Protein AF-A0A2N5Q2V2-F1 (afdb_monomer)

Mean predicted aligned error: 9.13 Å

Secondary structure (DSSP, 8-state):
--EEEHHHHHHHHHHHHTSPP--HHHHHHHHHHHHHHHHHHHHHHHTT-SEEEPTT-----S----------

Radius of gyration: 17.24 Å; Cα contacts (8 Å, |Δi|>4): 43; chains: 1; bounding box: 32×40×40 Å

Sequence (72 aa):
MKRLTINQIEKFIQTLESTERVNGYSEQQKLHAIACLENYRMELEYQGRKSVKIKGAINGPENLEHDGRTSH

Structure (mmCIF, N/CA/C/O backbone):
data_AF-A0A2N5Q2V2-F1
#
_entry.id   AF-A0A2N5Q2V2-F1
#
loop_
_atom_site.group_PDB
_atom_site.id
_atom_site.type_symbol
_atom_site.label_atom_id
_atom_site.label_alt_id
_atom_site.label_comp_id
_atom_site.label_asym_id
_atom_site.label_entity_id
_atom_site.label_seq_id
_atom_site.pdbx_PDB_ins_code
_atom_site.Cartn_x
_atom_site.Cartn_y
_atom_site.Cartn_z
_atom_site.occupancy
_atom_site.B_iso_or_equiv
_atom_site.auth_seq_id
_atom_site.auth_comp_id
_atom_site.auth_asym_id
_atom_site.auth_atom_id
_atom_site.pdbx_PDB_model_num
ATOM 1 N N . MET A 1 1 ? -15.466 -10.548 9.491 1.00 80.38 1 MET A N 1
ATOM 2 C CA . MET A 1 1 ? -15.572 -9.536 8.428 1.00 80.38 1 MET A CA 1
ATOM 3 C C . MET A 1 1 ? -14.174 -9.029 8.142 1.00 80.38 1 MET A C 1
ATOM 5 O O . MET A 1 1 ? -13.530 -8.526 9.062 1.00 80.38 1 MET A O 1
ATOM 9 N N . LYS A 1 2 ? -13.689 -9.200 6.911 1.00 92.75 2 LYS A N 1
ATOM 10 C CA . LYS A 1 2 ? -12.311 -8.844 6.548 1.00 92.75 2 LYS A CA 1
ATOM 11 C C . LYS A 1 2 ? -12.112 -7.323 6.567 1.00 92.75 2 LYS A C 1
ATOM 13 O O . LYS A 1 2 ? -13.029 -6.555 6.258 1.00 92.75 2 LYS A O 1
ATOM 18 N N . ARG A 1 3 ? -10.914 -6.884 6.950 1.00 95.56 3 ARG A N 1
ATOM 19 C CA . ARG A 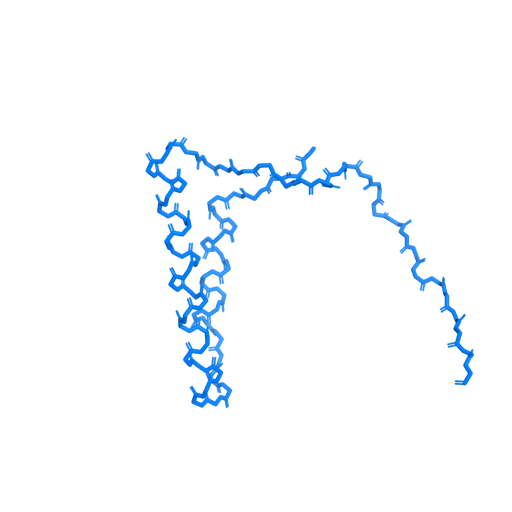1 3 ? -10.526 -5.469 7.019 1.00 95.56 3 ARG A CA 1
ATOM 20 C C . ARG A 1 3 ? -9.189 -5.261 6.320 1.00 95.56 3 ARG A C 1
ATOM 22 O O . ARG A 1 3 ? -8.364 -6.168 6.343 1.00 95.56 3 ARG A O 1
ATOM 29 N N . LEU A 1 4 ? -9.008 -4.078 5.744 1.00 96.38 4 LEU A N 1
ATOM 30 C CA . LEU A 1 4 ? -7.719 -3.577 5.272 1.00 96.38 4 LEU A CA 1
ATOM 31 C C . LEU A 1 4 ? -7.147 -2.656 6.354 1.00 96.38 4 LEU A C 1
ATOM 33 O O . LEU A 1 4 ? -7.803 -1.681 6.729 1.00 96.38 4 LEU A O 1
ATOM 37 N N . THR A 1 5 ? -5.980 -2.989 6.895 1.00 98.00 5 THR A N 1
ATOM 38 C CA . THR A 1 5 ? -5.295 -2.209 7.938 1.00 98.00 5 THR A CA 1
ATOM 39 C C . THR A 1 5 ? -4.225 -1.294 7.348 1.00 98.00 5 THR A C 1
ATOM 41 O O . THR A 1 5 ? -3.712 -1.561 6.263 1.00 98.00 5 THR A O 1
ATOM 44 N N . ILE A 1 6 ? -3.852 -0.242 8.084 1.00 98.06 6 ILE A N 1
ATOM 45 C CA . ILE A 1 6 ? -2.726 0.637 7.721 1.00 98.06 6 ILE A CA 1
ATOM 46 C C . ILE A 1 6 ? -1.438 -0.174 7.505 1.00 98.06 6 ILE A C 1
ATOM 48 O O . ILE A 1 6 ? -0.837 -0.068 6.442 1.00 98.06 6 ILE A O 1
ATOM 52 N N . ASN A 1 7 ? -1.093 -1.090 8.419 1.00 97.75 7 ASN A N 1
ATOM 53 C CA . ASN A 1 7 ? 0.081 -1.959 8.251 1.00 97.75 7 ASN A CA 1
ATOM 54 C C . ASN A 1 7 ? 0.046 -2.819 6.981 1.00 97.75 7 ASN A C 1
ATOM 56 O O . ASN A 1 7 ? 1.096 -3.181 6.460 1.00 97.75 7 ASN A O 1
ATOM 60 N N . GLN A 1 8 ? -1.133 -3.222 6.499 1.00 98.12 8 GLN A N 1
ATOM 61 C CA . GLN A 1 8 ? -1.216 -3.957 5.233 1.0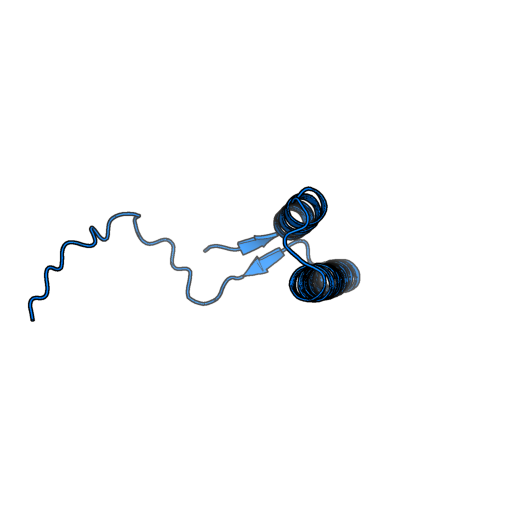0 98.12 8 GLN A CA 1
ATOM 62 C C . GLN A 1 8 ? -0.887 -3.045 4.046 1.00 98.12 8 GLN A C 1
ATOM 64 O O . GLN A 1 8 ? -0.205 -3.489 3.129 1.00 98.12 8 GLN A O 1
ATOM 69 N N . ILE A 1 9 ? -1.314 -1.778 4.085 1.00 98.31 9 ILE A N 1
ATOM 70 C CA . ILE A 1 9 ? -0.976 -0.770 3.070 1.00 98.31 9 ILE A CA 1
ATOM 71 C C . ILE A 1 9 ? 0.531 -0.477 3.090 1.00 98.31 9 ILE A C 1
ATOM 73 O O . ILE A 1 9 ? 1.163 -0.520 2.039 1.00 98.31 9 ILE A O 1
ATOM 77 N N . GLU A 1 10 ? 1.125 -0.283 4.271 1.00 98.25 10 GLU A N 1
ATOM 78 C CA . GLU A 1 10 ? 2.579 -0.096 4.433 1.00 98.25 10 GLU A CA 1
ATOM 79 C C . GLU A 1 10 ? 3.374 -1.267 3.849 1.00 98.25 10 GLU A C 1
ATOM 81 O O . GLU A 1 10 ? 4.327 -1.065 3.102 1.00 98.25 10 GLU A O 1
ATOM 86 N N . LYS A 1 11 ? 2.948 -2.506 4.126 1.00 98.56 11 LYS A N 1
ATOM 87 C CA . LYS A 1 11 ? 3.589 -3.700 3.561 1.00 98.56 11 LYS A CA 1
ATOM 88 C C . LYS A 1 11 ? 3.485 -3.753 2.038 1.00 98.56 11 LYS A C 1
ATOM 90 O O . LYS A 1 11 ? 4.439 -4.185 1.396 1.00 98.56 11 LYS A O 1
ATOM 95 N N . PHE A 1 12 ? 2.365 -3.326 1.447 1.00 98.25 12 PHE A N 1
ATOM 96 C CA . PHE A 1 12 ? 2.251 -3.239 -0.012 1.00 98.25 12 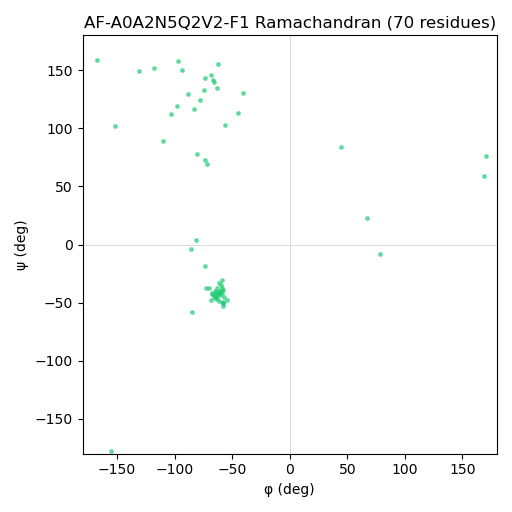PHE A CA 1
ATOM 97 C C . PHE A 1 12 ? 3.214 -2.205 -0.592 1.00 98.25 12 PHE A C 1
ATOM 99 O O . PHE A 1 12 ? 3.897 -2.516 -1.563 1.00 98.25 12 PHE A O 1
ATOM 106 N N . ILE A 1 13 ? 3.312 -1.025 0.023 1.00 98.56 13 ILE A N 1
ATOM 107 C CA . ILE A 1 13 ? 4.248 0.030 -0.389 1.00 98.56 13 ILE A CA 1
ATOM 108 C C . ILE A 1 13 ? 5.689 -0.494 -0.347 1.00 98.56 13 ILE A C 1
ATOM 110 O O . ILE A 1 13 ? 6.353 -0.506 -1.378 1.00 98.56 13 ILE A O 1
ATOM 114 N N . GLN A 1 14 ? 6.121 -1.057 0.785 1.00 98.62 14 GLN A N 1
ATOM 115 C CA . GLN A 1 14 ? 7.462 -1.642 0.945 1.00 98.62 14 GLN A CA 1
ATOM 116 C C . GLN A 1 14 ? 7.743 -2.770 -0.063 1.00 98.62 14 GLN A C 1
ATOM 118 O O . GLN A 1 14 ? 8.852 -2.910 -0.582 1.00 98.62 14 GLN A O 1
ATOM 123 N N . THR A 1 15 ? 6.731 -3.587 -0.370 1.00 98.50 15 THR A N 1
ATOM 124 C CA . THR A 1 15 ? 6.862 -4.646 -1.380 1.00 98.50 15 THR A CA 1
ATOM 125 C C . THR A 1 15 ? 7.079 -4.038 -2.766 1.00 98.50 15 THR A C 1
ATOM 127 O O . THR A 1 15 ? 7.971 -4.473 -3.483 1.00 98.50 15 THR A O 1
ATOM 130 N N . LEU A 1 16 ? 6.320 -3.003 -3.140 1.00 98.00 16 LEU A N 1
ATOM 131 C CA . LEU A 1 16 ? 6.501 -2.316 -4.420 1.00 98.00 16 LEU A CA 1
ATOM 132 C C . LEU A 1 16 ? 7.870 -1.631 -4.509 1.00 98.00 16 LEU A C 1
ATOM 134 O O . LEU A 1 16 ? 8.540 -1.758 -5.531 1.00 98.00 16 LEU A O 1
ATOM 138 N N . GLU A 1 17 ? 8.318 -0.963 -3.449 1.00 98.00 17 GLU A N 1
ATOM 139 C CA . GLU A 1 17 ? 9.633 -0.309 -3.385 1.00 98.00 17 GLU A CA 1
ATOM 140 C C . GLU A 1 17 ? 10.802 -1.292 -3.539 1.00 98.00 17 GLU A C 1
ATOM 142 O O . GLU A 1 17 ? 11.814 -0.944 -4.144 1.00 98.00 17 GLU A O 1
ATOM 147 N N . SER A 1 18 ? 10.654 -2.526 -3.047 1.00 98.12 18 SER A N 1
ATOM 148 C CA . SER A 1 18 ? 11.692 -3.567 -3.122 1.00 98.12 18 SER A CA 1
ATOM 149 C C . SER A 1 18 ? 11.699 -4.376 -4.425 1.00 98.12 18 SER A C 1
ATOM 151 O O . SER A 1 18 ? 12.583 -5.209 -4.623 1.00 98.12 18 SER A O 1
ATOM 153 N N . THR A 1 19 ? 10.744 -4.141 -5.329 1.00 97.88 19 THR A N 1
ATOM 154 C CA . THR A 1 19 ? 10.713 -4.825 -6.631 1.00 97.88 19 THR A CA 1
ATOM 155 C C . THR A 1 19 ? 11.784 -4.302 -7.583 1.00 97.88 19 THR A C 1
ATOM 157 O O . THR A 1 19 ? 12.055 -3.098 -7.650 1.00 97.88 19 THR A O 1
ATOM 160 N N . GLU A 1 20 ? 12.350 -5.212 -8.377 1.00 97.50 20 GLU A N 1
ATOM 161 C CA . GLU A 1 20 ? 13.251 -4.853 -9.468 1.00 97.50 20 GLU A CA 1
ATOM 162 C C . GLU A 1 20 ? 12.554 -3.992 -10.531 1.00 97.50 20 GLU A C 1
ATOM 164 O O . GLU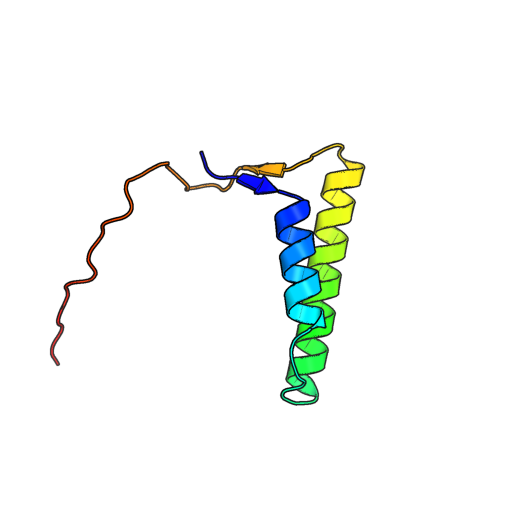 A 1 20 ? 11.333 -4.023 -10.718 1.00 97.50 20 GLU A O 1
ATOM 169 N N . ARG A 1 21 ? 13.353 -3.215 -11.261 1.00 97.00 21 ARG A N 1
ATOM 170 C CA . ARG A 1 21 ? 12.851 -2.393 -12.359 1.00 97.00 21 ARG A CA 1
ATOM 171 C C . ARG A 1 21 ? 12.603 -3.260 -13.592 1.00 97.00 21 ARG A C 1
ATOM 173 O O . ARG A 1 21 ? 13.537 -3.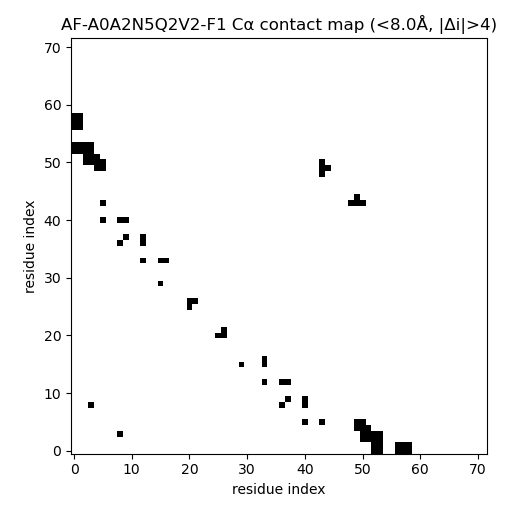850 -14.119 1.00 97.00 21 ARG A O 1
ATOM 180 N N . VAL A 1 22 ? 11.378 -3.230 -14.118 1.00 96.25 22 VAL A N 1
ATOM 181 C CA . VAL A 1 22 ? 11.023 -3.930 -15.369 1.00 96.25 22 VAL A CA 1
ATOM 182 C C . VAL A 1 22 ? 11.350 -3.077 -16.604 1.00 96.25 22 VAL A C 1
ATOM 184 O O . VAL A 1 22 ? 12.124 -3.486 -17.462 1.00 96.25 22 VAL A O 1
ATOM 187 N N . ASN A 1 23 ? 10.787 -1.868 -16.716 1.00 97.00 23 ASN A N 1
ATOM 188 C CA . ASN A 1 23 ? 11.124 -0.885 -17.753 1.00 97.00 23 ASN A CA 1
ATOM 189 C C . ASN A 1 23 ? 10.797 0.551 -17.290 1.00 97.00 23 ASN A C 1
ATOM 191 O O . ASN A 1 23 ? 10.403 0.771 -16.150 1.00 97.00 23 ASN A O 1
ATOM 195 N N . GLY A 1 24 ? 11.009 1.562 -18.141 1.00 96.31 24 GLY A N 1
ATOM 196 C CA . GLY A 1 24 ? 10.744 2.964 -17.782 1.00 96.31 24 GLY A CA 1
ATOM 197 C C . GLY A 1 24 ? 9.271 3.276 -17.503 1.00 96.31 24 GLY A C 1
ATOM 198 O O . GLY A 1 24 ? 8.968 3.916 -16.501 1.00 96.31 24 GLY A O 1
ATOM 199 N N . TYR A 1 25 ? 8.365 2.790 -18.351 1.00 97.38 25 TYR A N 1
ATOM 200 C CA . TYR A 1 25 ? 6.931 3.043 -18.215 1.00 97.38 25 TYR A CA 1
ATOM 201 C C . TYR A 1 25 ? 6.346 2.351 -16.981 1.00 97.38 25 TYR A C 1
ATOM 203 O O . TYR A 1 25 ? 5.662 2.983 -16.180 1.00 97.38 25 TYR A O 1
ATOM 211 N N . SER A 1 26 ? 6.658 1.067 -16.783 1.00 96.94 26 SER A N 1
ATOM 212 C CA . SER A 1 26 ? 6.206 0.312 -15.612 1.00 96.94 26 SER A CA 1
ATOM 213 C C . SER A 1 26 ? 6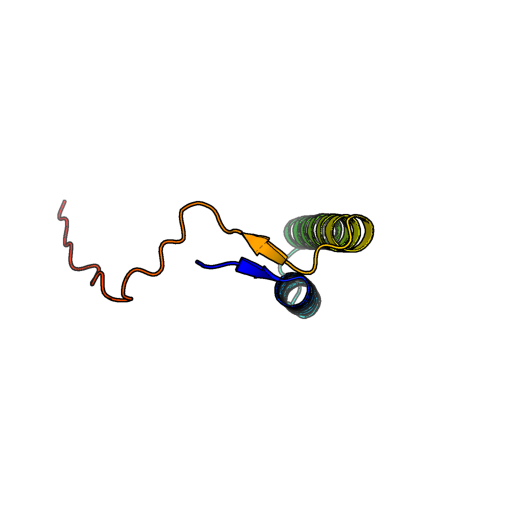.700 0.939 -14.313 1.00 96.94 26 SER A C 1
ATOM 215 O O . SER A 1 26 ? 5.992 0.916 -13.315 1.00 96.94 26 SER A O 1
ATOM 217 N N . GLU A 1 27 ? 7.903 1.516 -14.325 1.00 98.12 27 GLU A N 1
ATOM 218 C CA . GLU A 1 27 ? 8.485 2.134 -13.139 1.00 98.12 27 GLU A CA 1
ATOM 219 C C . GLU A 1 27 ? 7.793 3.461 -12.791 1.00 98.12 27 GLU A C 1
ATOM 221 O O . GLU A 1 27 ? 7.482 3.727 -11.634 1.00 98.12 27 GLU A O 1
ATOM 226 N N . GLN A 1 28 ? 7.400 4.249 -13.796 1.00 98.12 28 GLN A N 1
ATOM 227 C CA . GLN A 1 28 ? 6.521 5.402 -13.565 1.00 98.12 28 GLN A CA 1
ATOM 228 C C . GLN A 1 28 ? 5.159 4.984 -12.987 1.00 98.12 28 GLN A C 1
ATOM 230 O O . GLN A 1 28 ? 4.668 5.626 -12.058 1.00 98.12 28 GLN A O 1
ATOM 235 N N . GLN A 1 29 ? 4.567 3.894 -13.488 1.00 98.25 29 GLN A N 1
ATOM 236 C CA . GLN A 1 29 ? 3.303 3.368 -12.956 1.00 98.25 29 GLN A CA 1
ATOM 237 C C . GLN A 1 29 ? 3.446 2.878 -11.509 1.00 98.25 29 GLN A C 1
ATOM 239 O O . GLN A 1 29 ? 2.575 3.138 -10.680 1.00 98.25 29 GLN A O 1
ATOM 244 N N . LYS A 1 30 ? 4.564 2.221 -11.180 1.00 98.38 30 LYS A N 1
ATOM 245 C CA . LYS A 1 30 ? 4.872 1.767 -9.820 1.00 98.38 30 LYS A CA 1
ATOM 246 C C . LYS A 1 30 ? 4.977 2.936 -8.845 1.00 98.38 30 LYS A C 1
ATOM 248 O O . LYS A 1 30 ? 4.326 2.914 -7.802 1.00 98.38 30 LYS A O 1
ATOM 253 N N . LEU A 1 31 ? 5.725 3.979 -9.205 1.00 98.31 31 LEU A N 1
ATOM 254 C CA . LEU A 1 31 ? 5.843 5.193 -8.392 1.00 98.31 31 LEU A CA 1
ATOM 255 C C . LEU A 1 31 ? 4.487 5.885 -8.193 1.00 98.31 31 LEU A C 1
ATOM 257 O O . LEU A 1 31 ? 4.179 6.333 -7.090 1.00 98.31 31 LEU A O 1
ATOM 261 N N . HIS A 1 32 ? 3.646 5.927 -9.231 1.00 98.38 32 HIS A N 1
ATOM 262 C CA . HIS A 1 32 ? 2.294 6.472 -9.115 1.00 98.38 32 HIS A CA 1
ATOM 263 C C . HIS A 1 32 ? 1.419 5.647 -8.158 1.00 98.38 32 HIS A C 1
ATOM 265 O O . HIS A 1 32 ? 0.753 6.213 -7.291 1.00 98.38 32 HIS A O 1
ATOM 271 N N . ALA A 1 33 ? 1.466 4.315 -8.255 1.00 98.44 33 ALA A N 1
ATOM 272 C CA . ALA A 1 33 ? 0.740 3.425 -7.354 1.00 98.44 33 ALA A CA 1
ATOM 273 C C . ALA A 1 33 ? 1.178 3.600 -5.890 1.00 98.44 33 ALA A C 1
ATOM 275 O O . ALA A 1 33 ? 0.323 3.693 -5.008 1.00 98.44 33 ALA A O 1
ATOM 276 N N . ILE A 1 34 ? 2.488 3.707 -5.634 1.00 98.62 34 ILE A N 1
ATOM 277 C CA . ILE A 1 34 ? 3.034 3.995 -4.299 1.00 98.62 34 ILE A CA 1
ATOM 278 C C . ILE A 1 34 ? 2.480 5.322 -3.767 1.00 98.62 34 ILE A C 1
ATOM 280 O O . ILE A 1 34 ? 1.941 5.351 -2.663 1.00 98.62 34 ILE A O 1
ATOM 284 N N . ALA A 1 35 ? 2.520 6.395 -4.563 1.00 98.56 35 ALA A N 1
ATOM 285 C CA . ALA A 1 35 ? 1.997 7.698 -4.153 1.00 98.56 35 ALA A CA 1
ATOM 286 C C . ALA A 1 35 ? 0.494 7.650 -3.815 1.00 98.56 35 ALA A C 1
ATOM 288 O O . ALA A 1 35 ? 0.051 8.241 -2.829 1.00 98.56 35 ALA A O 1
ATOM 289 N N . CYS A 1 36 ? -0.306 6.914 -4.593 1.00 98.62 36 CYS A N 1
ATOM 290 C CA . CYS A 1 36 ? -1.723 6.712 -4.292 1.00 98.62 36 CYS A CA 1
ATOM 291 C C . CYS A 1 36 ? -1.942 5.950 -2.975 1.00 98.62 36 CYS A C 1
ATOM 293 O O . CYS A 1 36 ? -2.835 6.310 -2.205 1.00 98.62 36 CYS A O 1
ATOM 295 N N . LEU A 1 37 ? -1.142 4.914 -2.704 1.00 98.50 37 LEU A N 1
ATOM 296 C CA . LEU A 1 37 ? -1.226 4.132 -1.467 1.00 98.50 37 LEU A CA 1
ATOM 297 C C . LEU A 1 37 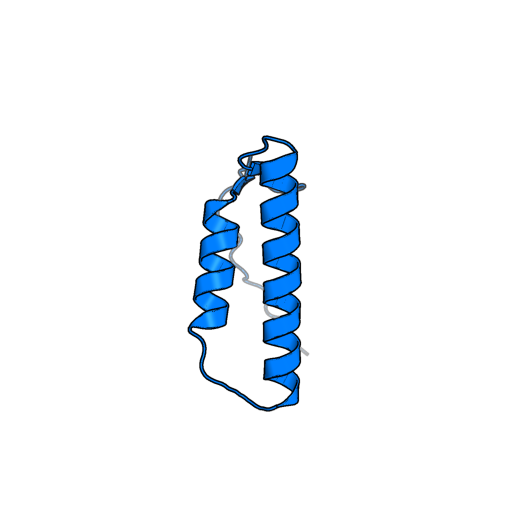? -0.800 4.952 -0.242 1.00 98.50 37 LEU A C 1
ATOM 299 O O . LEU A 1 37 ? -1.489 4.902 0.776 1.00 98.50 37 LEU A O 1
ATOM 303 N N . GLU A 1 38 ? 0.273 5.738 -0.352 1.00 98.50 38 GLU A N 1
ATOM 304 C CA . GLU A 1 38 ? 0.729 6.685 0.676 1.00 98.50 38 GLU A CA 1
ATOM 305 C C . GLU A 1 38 ? -0.361 7.708 1.013 1.00 98.50 38 GLU A C 1
ATOM 307 O O . GLU A 1 38 ? -0.746 7.852 2.173 1.00 98.50 38 GLU A O 1
ATOM 312 N N . ASN A 1 39 ? -0.944 8.352 -0.004 1.00 98.50 39 ASN A N 1
ATOM 313 C CA . ASN A 1 39 ? -2.033 9.314 0.185 1.00 98.50 39 ASN A CA 1
ATOM 314 C C . ASN A 1 39 ? -3.240 8.683 0.884 1.00 98.50 39 ASN A C 1
ATOM 316 O O . ASN A 1 39 ? -3.829 9.281 1.784 1.00 98.50 39 ASN A O 1
ATOM 320 N N . TYR A 1 40 ? -3.597 7.455 0.505 1.00 98.44 40 TYR A N 1
ATOM 321 C CA . TYR A 1 40 ? -4.688 6.743 1.156 1.00 98.44 40 TYR A CA 1
ATOM 322 C C . TYR A 1 40 ? -4.360 6.371 2.609 1.00 98.44 40 TYR A C 1
ATOM 324 O O . TYR A 1 40 ? -5.216 6.529 3.480 1.00 98.44 40 TYR A O 1
ATOM 332 N N . ARG A 1 41 ? -3.130 5.915 2.896 1.00 98.25 41 ARG A N 1
ATOM 333 C CA . ARG A 1 41 ? -2.668 5.639 4.267 1.00 98.25 41 ARG A CA 1
ATOM 334 C C . ARG A 1 41 ? -2.775 6.893 5.133 1.00 98.25 41 ARG A C 1
ATOM 336 O O . ARG A 1 41 ? -3.390 6.832 6.195 1.00 98.25 41 ARG A O 1
ATOM 343 N N . MET A 1 42 ? -2.243 8.015 4.651 1.00 97.88 42 MET A N 1
ATOM 344 C CA . MET A 1 42 ? -2.268 9.294 5.362 1.00 97.88 42 MET A CA 1
ATOM 345 C C . MET A 1 42 ? -3.693 9.780 5.628 1.00 97.88 42 MET A C 1
ATOM 347 O O . MET A 1 42 ? -3.978 10.226 6.733 1.00 97.88 42 MET A O 1
ATOM 351 N N . GLU A 1 43 ? -4.612 9.648 4.666 1.00 98.38 43 GLU A N 1
ATOM 352 C CA . GLU A 1 43 ? -6.023 9.998 4.880 1.00 98.38 43 GLU A CA 1
ATOM 353 C C . GLU A 1 43 ? -6.648 9.138 5.989 1.00 98.38 43 GLU A C 1
ATOM 355 O O . GLU A 1 43 ? -7.38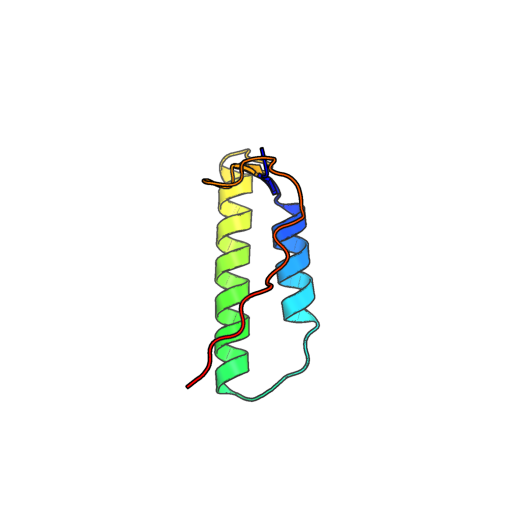0 9.641 6.840 1.00 98.38 43 GLU A O 1
ATOM 360 N N . LEU A 1 44 ? -6.339 7.837 6.044 1.00 97.81 44 LEU A N 1
ATOM 361 C CA . LEU A 1 44 ? -6.807 6.986 7.140 1.00 97.81 44 LEU A CA 1
ATOM 362 C C . LEU A 1 44 ? -6.257 7.441 8.497 1.00 97.81 44 LEU A C 1
ATOM 364 O O . LEU A 1 44 ? -7.018 7.484 9.466 1.00 97.81 44 LEU A O 1
ATOM 368 N N . GLU A 1 45 ? -4.975 7.799 8.568 1.00 97.06 45 GLU A N 1
ATOM 369 C CA . GLU A 1 45 ? -4.345 8.333 9.781 1.00 97.06 45 GLU A CA 1
ATOM 370 C C . GLU A 1 45 ? -4.971 9.665 10.207 1.00 97.06 45 GLU A C 1
ATOM 372 O O . GLU A 1 45 ? -5.361 9.809 11.368 1.00 97.06 45 GLU A O 1
ATOM 377 N N . TYR A 1 46 ? -5.157 10.591 9.263 1.00 98.00 46 TYR A N 1
ATOM 378 C CA . TYR A 1 46 ? -5.794 11.890 9.481 1.00 98.00 46 TYR A CA 1
ATOM 379 C C . TYR A 1 46 ? -7.217 11.747 10.041 1.00 98.00 46 TYR A C 1
ATOM 381 O O . TYR A 1 46 ? -7.611 12.460 10.961 1.00 98.00 46 TYR A O 1
ATOM 389 N N . GLN A 1 47 ? -7.968 10.756 9.558 1.00 97.81 47 GLN A N 1
ATOM 390 C CA . GLN A 1 47 ? -9.319 10.438 10.032 1.00 97.81 47 GLN A CA 1
ATOM 391 C C . GLN A 1 47 ? -9.339 9.593 11.325 1.00 97.81 47 GLN A C 1
ATOM 393 O O . GLN A 1 47 ? -10.409 9.148 11.753 1.00 97.81 47 GLN A O 1
ATOM 398 N N . GLY A 1 48 ? -8.182 9.290 11.929 1.00 97.81 48 GLY A N 1
ATOM 399 C CA . GLY A 1 48 ? -8.073 8.456 13.132 1.00 97.81 48 GLY A CA 1
ATOM 400 C C . GLY A 1 48 ? -8.466 6.986 12.919 1.00 97.81 48 GLY A C 1
ATOM 401 O O . GLY A 1 48 ? -8.860 6.288 13.859 1.00 97.81 48 GLY A O 1
ATOM 402 N N . ARG A 1 49 ? -8.404 6.483 11.680 1.00 97.88 49 ARG A N 1
ATOM 403 C CA . ARG A 1 49 ? -8.859 5.141 11.292 1.00 97.88 49 ARG A CA 1
ATOM 404 C C . ARG A 1 49 ? -7.690 4.180 11.116 1.00 97.88 49 ARG A C 1
ATOM 406 O O . ARG A 1 49 ? -6.994 4.205 10.118 1.00 97.88 49 ARG A O 1
ATOM 413 N N . LYS A 1 50 ? -7.575 3.187 12.002 1.00 97.00 50 LYS A N 1
ATOM 414 C CA . LYS A 1 50 ? -6.548 2.127 11.881 1.00 97.00 50 LYS A CA 1
ATOM 415 C C . LYS A 1 50 ? -6.814 1.097 10.770 1.00 97.00 50 LYS A C 1
ATOM 417 O O . LYS A 1 50 ? -5.935 0.314 10.411 1.00 97.00 50 LYS A O 1
ATOM 422 N N . SER A 1 51 ? -8.056 1.007 10.287 1.00 97.12 51 SER A N 1
ATOM 423 C CA . SER A 1 51 ? -8.464 0.057 9.242 1.00 97.12 51 SER A CA 1
ATOM 424 C C . SER A 1 51 ? -9.840 0.374 8.661 1.00 97.12 51 SER A C 1
ATOM 426 O O . SER A 1 51 ? -10.692 0.955 9.340 1.00 97.12 51 SER A O 1
ATOM 428 N N . VAL A 1 52 ? -10.116 -0.130 7.459 1.00 96.12 52 VAL A N 1
ATOM 429 C CA . VAL A 1 52 ? -11.422 -0.046 6.785 1.00 96.12 52 VAL A CA 1
ATOM 430 C C . VAL A 1 52 ? -12.023 -1.428 6.543 1.00 96.12 52 VAL A C 1
ATOM 432 O O . VAL A 1 52 ? -11.317 -2.429 6.435 1.00 96.12 52 VAL A O 1
ATOM 435 N N . LYS A 1 53 ? -13.357 -1.503 6.494 1.00 95.31 53 LYS A N 1
ATOM 436 C CA . LYS A 1 53 ? -14.077 -2.750 6.197 1.00 95.31 53 LYS A CA 1
ATOM 437 C C . LYS A 1 53 ? -13.959 -3.052 4.704 1.00 95.31 53 LYS A C 1
ATOM 439 O O . LYS A 1 53 ? -14.229 -2.170 3.893 1.00 95.31 53 LYS A O 1
ATOM 444 N N . ILE A 1 54 ? -13.636 -4.290 4.348 1.00 93.38 54 ILE A N 1
ATOM 445 C CA . ILE A 1 54 ? -13.692 -4.733 2.953 1.00 93.38 54 ILE A CA 1
ATOM 446 C C . ILE A 1 54 ? -15.141 -5.123 2.655 1.00 93.38 54 ILE A C 1
ATOM 448 O O . ILE A 1 54 ? -15.690 -6.033 3.281 1.00 93.38 54 ILE A O 1
ATOM 452 N N . LYS A 1 55 ? -15.784 -4.400 1.733 1.00 89.38 55 LYS A N 1
ATOM 453 C CA . LYS A 1 55 ? -17.156 -4.700 1.300 1.00 89.38 55 LYS A CA 1
ATOM 454 C C . LYS A 1 55 ? -17.175 -6.053 0.577 1.00 89.38 55 LYS A C 1
ATOM 456 O O . LYS A 1 55 ? -16.251 -6.359 -0.163 1.00 89.38 55 LYS A O 1
ATOM 461 N N . GLY A 1 56 ? -18.202 -6.868 0.817 1.00 80.94 56 GLY A N 1
ATOM 462 C CA . GLY A 1 56 ? -18.351 -8.190 0.189 1.00 80.94 56 GLY A CA 1
ATOM 463 C C . GLY A 1 56 ? -17.495 -9.311 0.794 1.00 80.94 56 GLY A C 1
ATOM 464 O O . GLY A 1 56 ? -17.723 -10.474 0.486 1.00 80.94 56 GLY A O 1
ATOM 465 N N . ALA A 1 57 ? -16.569 -9.006 1.711 1.00 71.38 57 ALA A N 1
ATOM 466 C CA . ALA A 1 57 ? -15.811 -10.027 2.426 1.00 71.38 57 ALA A CA 1
ATOM 467 C C . ALA A 1 57 ? -16.628 -10.606 3.596 1.00 71.38 57 ALA A C 1
ATOM 469 O O . ALA A 1 57 ? -16.432 -10.246 4.767 1.00 71.38 57 ALA A O 1
ATOM 470 N N . ILE A 1 58 ? -17.564 -11.498 3.268 1.00 64.75 58 ILE A N 1
ATOM 471 C CA . ILE A 1 58 ? -18.123 -12.439 4.241 1.00 64.75 58 ILE A CA 1
ATOM 472 C C . ILE A 1 58 ? -17.014 -13.408 4.670 1.00 64.75 58 ILE A C 1
ATOM 474 O O . ILE A 1 58 ? -16.169 -13.790 3.865 1.00 64.75 58 ILE A O 1
ATOM 478 N N . ASN A 1 59 ? -16.978 -13.770 5.953 1.00 63.25 59 ASN A N 1
ATOM 479 C CA . ASN A 1 59 ? -16.098 -14.830 6.448 1.00 63.25 59 ASN A CA 1
ATOM 480 C C . ASN A 1 59 ? -16.657 -16.183 5.955 1.00 63.25 59 ASN A C 1
ATOM 482 O O . ASN A 1 59 ? -17.259 -16.908 6.738 1.00 63.25 59 ASN A O 1
ATOM 486 N N . GLY A 1 60 ? -16.592 -16.456 4.653 1.00 55.19 60 GLY A N 1
ATOM 487 C CA . GLY A 1 60 ? -16.982 -17.737 4.058 1.00 55.19 60 GLY A CA 1
ATOM 488 C C . GLY A 1 60 ? -15.764 -18.654 3.924 1.00 55.19 60 GLY A C 1
ATOM 489 O O . GLY A 1 60 ? -14.655 -18.128 3.802 1.00 55.19 60 GLY A O 1
ATOM 490 N N . PRO A 1 61 ? -15.937 -19.986 3.991 1.00 51.00 61 PRO A N 1
ATOM 491 C CA . PRO A 1 61 ? -14.820 -20.920 4.023 1.00 51.00 61 PRO A CA 1
ATOM 492 C C . PRO A 1 61 ? -14.010 -20.837 2.722 1.00 51.00 61 PRO A C 1
ATOM 494 O O . PRO A 1 61 ? -14.573 -20.810 1.628 1.00 51.00 61 PRO A O 1
ATOM 497 N N . GLU A 1 62 ? -12.682 -20.796 2.858 1.00 54.31 62 GLU A N 1
ATOM 498 C CA . GLU A 1 62 ? -11.748 -21.210 1.808 1.00 54.31 62 GLU A CA 1
ATOM 499 C C . GLU A 1 62 ? -12.110 -22.646 1.439 1.00 54.31 62 GLU A C 1
ATOM 501 O O . GLU A 1 62 ? -11.882 -23.531 2.251 1.00 54.31 62 GLU A O 1
ATOM 506 N N . ASN A 1 63 ? -12.799 -22.837 0.313 1.00 56.44 63 ASN A N 1
ATOM 507 C CA . ASN A 1 63 ? -12.853 -24.046 -0.518 1.00 56.44 63 ASN A CA 1
ATOM 508 C C . ASN A 1 63 ? -13.959 -23.845 -1.561 1.00 56.44 63 ASN A C 1
ATOM 510 O O . ASN A 1 63 ? -15.062 -24.371 -1.449 1.00 56.44 63 ASN A O 1
ATOM 514 N N . LEU A 1 64 ? -13.664 -23.051 -2.584 1.00 54.47 64 LEU A N 1
ATOM 515 C CA . LEU A 1 64 ? -14.255 -23.276 -3.896 1.00 54.47 64 LEU A CA 1
ATOM 516 C C . LEU A 1 64 ? -13.102 -23.759 -4.758 1.00 54.47 64 LEU A C 1
ATOM 518 O O . LEU A 1 64 ? -12.341 -22.969 -5.315 1.00 54.47 64 LEU A O 1
ATOM 522 N N . GLU A 1 65 ? -12.930 -25.079 -4.744 1.00 53.78 65 GLU A N 1
ATOM 523 C CA . GLU A 1 65 ? -12.212 -25.807 -5.777 1.00 53.78 65 GLU A CA 1
ATOM 524 C C . GLU A 1 65 ? -12.688 -25.257 -7.125 1.00 53.78 65 GLU A C 1
ATOM 526 O O . GLU A 1 65 ? -13.855 -25.393 -7.491 1.00 53.78 65 GLU A O 1
ATOM 531 N N . HIS A 1 66 ? -11.799 -24.584 -7.851 1.00 52.62 66 HIS A N 1
ATOM 532 C CA . HIS A 1 66 ? -12.012 -24.331 -9.268 1.00 52.62 66 HIS A CA 1
ATOM 533 C C . HIS A 1 66 ? -11.786 -25.662 -10.003 1.00 52.62 66 HIS A C 1
ATOM 535 O O . HIS A 1 66 ? -10.759 -25.857 -10.648 1.00 52.62 66 HIS A O 1
ATOM 541 N N . ASP A 1 67 ? -12.731 -26.597 -9.870 1.00 55.84 67 ASP A N 1
ATOM 542 C CA . ASP A 1 67 ? -12.978 -27.585 -10.916 1.00 55.84 67 ASP A CA 1
ATOM 543 C C . ASP A 1 67 ? -14.000 -26.990 -11.885 1.00 55.84 67 ASP A C 1
ATOM 545 O O . ASP A 1 67 ? -15.027 -26.431 -11.498 1.00 55.84 67 ASP A O 1
ATOM 549 N N . GLY A 1 68 ? -13.665 -27.039 -13.163 1.00 49.88 68 GLY A N 1
ATOM 550 C CA . GLY A 1 68 ? -14.415 -26.350 -14.198 1.00 49.88 68 GLY A CA 1
ATOM 551 C C . GLY A 1 68 ? -13.676 -26.336 -15.518 1.00 49.88 68 GLY A C 1
ATOM 552 O O . GLY A 1 68 ? -13.382 -25.276 -16.062 1.00 49.88 68 GLY A O 1
ATOM 553 N N . ARG A 1 69 ? -13.373 -27.531 -16.030 1.00 59.91 69 ARG A N 1
ATOM 554 C CA . ARG A 1 69 ? -13.192 -27.763 -17.465 1.00 59.91 69 ARG A CA 1
ATOM 555 C C . ARG A 1 69 ? -14.235 -26.985 -18.283 1.00 59.91 69 ARG A C 1
ATOM 557 O O . ARG A 1 69 ? -15.428 -27.178 -18.086 1.00 59.91 69 ARG A O 1
ATOM 564 N N . THR A 1 70 ? -13.772 -26.265 -19.294 1.00 48.00 70 THR A N 1
ATOM 565 C CA . THR A 1 70 ? -14.497 -25.984 -20.548 1.00 48.00 70 THR A CA 1
ATOM 566 C C . THR A 1 70 ? -13.397 -25.805 -21.597 1.00 48.00 70 THR A C 1
ATOM 568 O O . THR A 1 70 ? -12.608 -24.879 -21.470 1.00 48.00 70 THR A O 1
ATOM 571 N N . SER A 1 71 ? -13.086 -26.773 -22.468 1.00 53.75 71 SER A N 1
ATOM 572 C CA . SER A 1 71 ? -13.874 -27.245 -23.621 1.00 53.75 71 SER A CA 1
ATOM 573 C C . SER A 1 71 ? -14.461 -26.092 -24.435 1.00 53.75 71 SER A C 1
A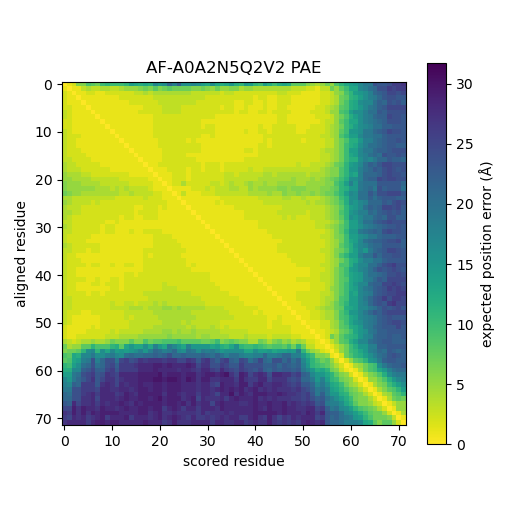TOM 575 O O . SER A 1 71 ? -15.611 -25.725 -24.215 1.00 53.75 71 SER A O 1
ATOM 577 N N . HIS A 1 72 ? -13.671 -25.527 -25.352 1.00 49.06 72 HIS A N 1
ATOM 578 C CA . HIS A 1 72 ? -13.904 -25.646 -26.797 1.00 49.06 72 HIS A CA 1
ATOM 579 C C . HIS A 1 72 ? -12.689 -25.198 -27.609 1.00 49.06 72 HIS A C 1
ATOM 581 O O . HIS A 1 72 ? -12.016 -24.237 -27.176 1.00 49.06 72 HIS A O 1
#

Foldseek 3Di:
DDKDFLVNLVVVLVVLVPDDDDDDVVVVVSVVVSVVSVVVSVVCVVVVHRIDDDPPDDVDDPDPPPPDDDDD

Nearest PDB structures (foldseek):
  3aai-assembly1_D  TM=5.867E-01  e=3.694E+00  Thermus thermophilus HB8
  7qho-assembly1_I  TM=4.138E-01  e=7.797E+00  Corynebacterium glutamicum ATCC 13032
  7qhm-assembly1_V  TM=4.123E-01  e=8.345E+00  Corynebacterium glutamicum ATCC 13032

pLDDT: mean 87.75, std 17.56, range [48.0, 98.62]

Organism: Mediterraneibacter gnavus (NCBI:txid33038)

Solvent-accessible surface area (backbone atoms only — not comparable to full-atom values): 4544 Å² total; per-residue (Å²): 109,49,65,50,39,50,71,57,53,51,50,49,42,54,51,60,72,70,51,80,83,85,48,73,68,60,43,54,51,49,55,50,51,41,52,53,51,50,54,51,46,50,51,31,55,76,70,73,41,70,56,45,77,44,84,90,40,68,85,65,80,94,76,78,76,88,76,76,91,74,91,130